Protein AF-K2CS99-F1 (afdb_monomer_lite)

Structure (mmCIF, N/CA/C/O backbone):
data_AF-K2CS99-F1
#
_entry.id   AF-K2CS99-F1
#
loop_
_atom_site.group_PDB
_atom_site.id
_atom_site.type_symbol
_atom_site.label_atom_id
_atom_site.label_alt_id
_atom_site.label_comp_id
_atom_site.label_asym_id
_atom_site.label_entity_id
_atom_site.label_seq_id
_atom_site.pdbx_PDB_ins_code
_atom_site.Cartn_x
_atom_site.Cartn_y
_atom_site.Cartn_z
_atom_site.occupancy
_atom_site.B_iso_or_equiv
_atom_site.auth_seq_id
_atom_site.auth_comp_id
_atom_site.auth_asym_id
_atom_site.auth_atom_id
_atom_site.pdbx_PDB_model_num
ATOM 1 N N . MET A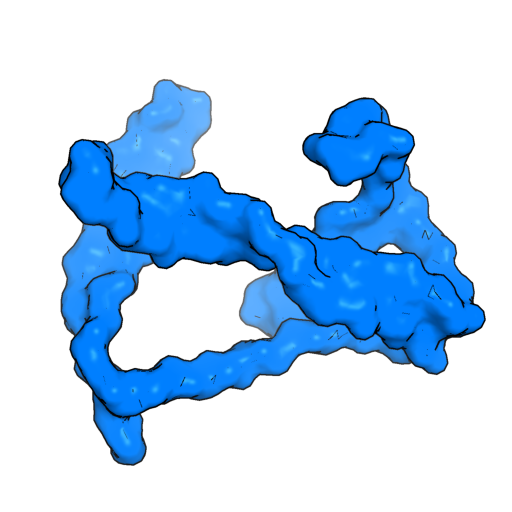 1 1 ? -2.920 3.084 8.826 1.00 82.12 1 MET A N 1
ATOM 2 C CA . MET A 1 1 ? -2.248 1.909 8.235 1.00 82.12 1 MET A CA 1
ATOM 3 C C . MET A 1 1 ? -3.180 0.713 8.283 1.00 82.12 1 MET A C 1
ATOM 5 O O . MET A 1 1 ? -3.574 0.289 9.362 1.00 82.12 1 MET A O 1
ATOM 9 N N . ILE A 1 2 ? -3.500 0.167 7.116 1.00 86.31 2 ILE A N 1
ATOM 10 C CA . ILE A 1 2 ? -4.337 -1.025 6.954 1.00 86.31 2 ILE A CA 1
ATOM 11 C C . ILE A 1 2 ? -3.405 -2.175 6.573 1.00 86.31 2 ILE A C 1
ATOM 13 O O . ILE A 1 2 ? -2.544 -1.984 5.716 1.00 86.31 2 ILE A O 1
ATOM 17 N N . LYS A 1 3 ? -3.514 -3.328 7.237 1.00 89.19 3 LYS A N 1
ATOM 18 C CA . LYS A 1 3 ? -2.628 -4.476 6.995 1.00 89.19 3 LYS A CA 1
ATOM 19 C C . LYS A 1 3 ? -3.404 -5.670 6.470 1.00 89.19 3 LYS A C 1
ATOM 21 O O . LYS A 1 3 ? -4.348 -6.114 7.121 1.00 89.19 3 LYS A O 1
ATOM 26 N N . PHE A 1 4 ? -2.923 -6.226 5.368 1.00 90.06 4 PHE A N 1
ATOM 27 C CA . PHE A 1 4 ? -3.408 -7.465 4.770 1.00 90.06 4 PHE A CA 1
ATOM 28 C C . PHE A 1 4 ? -2.312 -8.534 4.829 1.00 90.06 4 PHE A C 1
ATOM 30 O O . PHE A 1 4 ? -1.131 -8.194 4.932 1.00 90.06 4 PHE A O 1
ATOM 37 N N . ASP A 1 5 ? -2.684 -9.811 4.796 1.00 90.00 5 ASP A N 1
ATOM 38 C CA . ASP A 1 5 ? -1.723 -10.897 4.582 1.00 90.00 5 ASP A CA 1
ATOM 39 C C . ASP A 1 5 ? -1.518 -11.211 3.088 1.00 90.00 5 ASP A C 1
ATOM 41 O O . ASP A 1 5 ? -2.067 -10.545 2.210 1.00 90.00 5 ASP A O 1
ATOM 45 N N . GLY A 1 6 ? -0.718 -12.242 2.796 1.00 84.38 6 GLY A N 1
ATOM 46 C CA . GLY A 1 6 ? -0.445 -12.688 1.425 1.00 84.38 6 GLY A CA 1
ATOM 47 C C . GLY A 1 6 ? -1.648 -13.284 0.681 1.00 84.38 6 GLY A C 1
ATOM 48 O O . GLY A 1 6 ? -1.532 -13.555 -0.509 1.00 84.38 6 GLY A O 1
ATOM 49 N N . TYR A 1 7 ? -2.785 -13.477 1.355 1.00 87.81 7 TYR A N 1
ATOM 50 C CA . TYR A 1 7 ? -4.059 -13.887 0.758 1.00 87.81 7 TYR A CA 1
ATOM 51 C C . TYR A 1 7 ? -5.050 -12.719 0.656 1.00 87.81 7 TYR A C 1
ATOM 53 O O . TYR A 1 7 ? -6.224 -12.936 0.367 1.00 87.81 7 TYR A O 1
ATOM 61 N N . PHE A 1 8 ? -4.583 -11.484 0.880 1.00 88.00 8 PHE A N 1
ATOM 62 C CA . PHE A 1 8 ? -5.391 -10.264 0.909 1.00 88.00 8 PHE A CA 1
ATOM 63 C C . PHE A 1 8 ? -6.462 -10.227 2.008 1.00 88.00 8 PHE A C 1
ATOM 65 O O . PHE A 1 8 ? -7.404 -9.435 1.940 1.00 88.00 8 PHE A O 1
ATOM 72 N N . GLU A 1 9 ? -6.304 -11.023 3.065 1.00 90.50 9 GLU A N 1
ATOM 73 C CA . GLU A 1 9 ? -7.192 -10.964 4.221 1.00 90.50 9 GLU A CA 1
ATOM 74 C C . GLU A 1 9 ? -6.775 -9.822 5.149 1.00 90.50 9 GLU A C 1
ATOM 76 O O . GLU A 1 9 ? -5.613 -9.728 5.559 1.00 90.50 9 GLU A O 1
ATOM 81 N N . LEU A 1 10 ? -7.728 -8.967 5.530 1.00 89.81 10 LEU A N 1
ATOM 82 C CA . LEU A 1 10 ? -7.491 -7.896 6.497 1.00 89.81 10 LEU A CA 1
ATOM 83 C C . LEU A 1 10 ? -7.085 -8.491 7.854 1.00 89.81 10 LEU A C 1
ATOM 85 O O . LEU A 1 10 ? -7.818 -9.289 8.435 1.00 89.81 10 LEU A O 1
ATOM 89 N N . LYS A 1 11 ? -5.933 -8.072 8.386 1.00 91.12 11 LYS A N 1
ATOM 90 C CA . LYS A 1 11 ? -5.432 -8.520 9.696 1.00 91.12 11 LYS A CA 1
ATOM 91 C C . LYS A 1 11 ? -5.556 -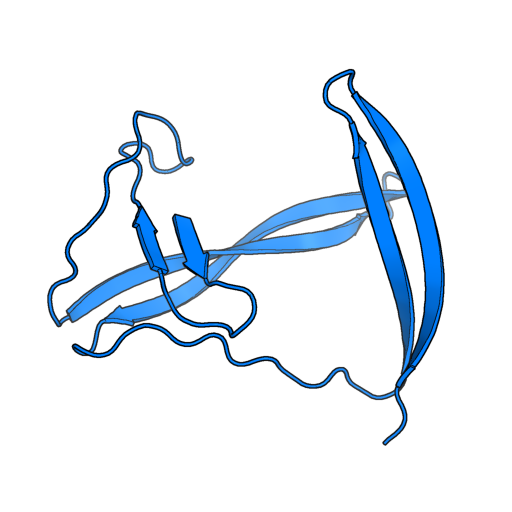7.476 10.785 1.00 91.12 11 LYS A C 1
ATOM 93 O O . LYS A 1 11 ? -5.786 -7.835 11.931 1.00 91.12 11 LYS A O 1
ATOM 98 N N . SER A 1 12 ? -5.346 -6.203 10.459 1.00 89.50 12 SER A N 1
ATOM 99 C CA . SER A 1 12 ? -5.475 -5.126 11.445 1.00 89.50 12 SER A CA 1
ATOM 100 C C . SER A 1 12 ? -5.611 -3.760 10.788 1.00 89.50 12 SER A C 1
ATOM 102 O O . SER A 1 12 ? -5.155 -3.538 9.660 1.00 89.50 12 SER A O 1
ATOM 104 N N . PHE A 1 13 ? -6.205 -2.834 11.534 1.00 88.38 13 PHE A N 1
ATOM 105 C CA . PHE A 1 13 ? -6.353 -1.440 11.149 1.00 88.38 13 PHE A CA 1
ATOM 106 C C . PHE A 1 13 ? -5.777 -0.565 12.259 1.00 88.38 13 PHE A C 1
ATOM 108 O O . PHE A 1 13 ? -6.216 -0.609 13.404 1.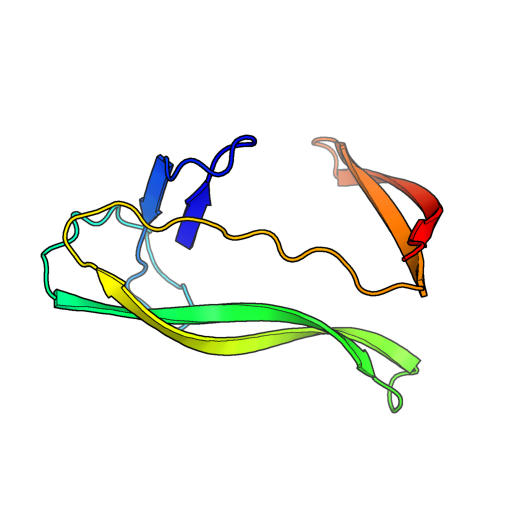00 88.38 13 PHE A O 1
ATOM 115 N N . TRP A 1 14 ? -4.784 0.247 11.912 1.00 87.94 14 TRP A N 1
ATOM 116 C CA . TRP A 1 14 ? -4.088 1.133 12.837 1.00 87.94 14 TRP A CA 1
ATOM 117 C C . TRP A 1 14 ? -4.252 2.586 12.412 1.00 87.94 14 TRP A C 1
ATOM 119 O O . TRP A 1 14 ? -4.121 2.911 11.230 1.00 87.94 14 TRP A O 1
ATOM 129 N N . VAL A 1 15 ? -4.471 3.470 13.375 1.00 84.88 15 VAL A N 1
ATOM 130 C CA . VAL A 1 15 ? -4.569 4.919 13.184 1.00 84.88 15 VAL A CA 1
ATOM 131 C C . VAL A 1 15 ? -3.458 5.636 13.944 1.00 84.88 15 VAL A C 1
ATOM 133 O O . VAL A 1 15 ? -2.915 5.116 14.922 1.00 84.88 15 VAL A O 1
ATOM 136 N N . PHE A 1 16 ? -3.120 6.833 13.476 1.00 85.00 16 PHE A N 1
ATOM 137 C CA . PHE A 1 16 ? -2.145 7.729 14.093 1.00 85.00 16 PHE A CA 1
ATOM 138 C C . PHE A 1 16 ? -2.866 8.976 14.603 1.00 85.00 16 PHE A C 1
ATOM 140 O O . PHE A 1 16 ? -4.009 9.227 14.230 1.00 85.00 16 PHE A O 1
ATOM 147 N N . THR A 1 17 ? -2.228 9.719 15.509 1.00 84.44 17 THR A N 1
ATOM 148 C CA . THR A 1 17 ? -2.868 10.913 16.095 1.00 84.44 17 THR A CA 1
ATOM 149 C C . THR A 1 17 ? -2.613 12.155 15.242 1.00 84.44 17 THR A C 1
ATOM 151 O O . THR A 1 17 ? -3.429 13.068 15.258 1.00 84.44 17 THR A O 1
ATOM 154 N N . GLY A 1 18 ? -1.478 12.196 14.536 1.00 79.44 18 GLY A N 1
ATOM 155 C CA . GLY A 1 18 ? -1.144 13.240 13.575 1.00 79.44 18 GLY A CA 1
ATOM 156 C C . GLY A 1 18 ? -1.594 12.879 12.161 1.00 79.44 18 GLY A C 1
ATOM 157 O O . GLY A 1 18 ? -1.495 11.722 11.743 1.00 79.44 18 GLY A O 1
ATOM 158 N N . ASP A 1 19 ? -2.051 13.891 11.427 1.00 73.75 19 ASP A N 1
ATOM 159 C CA . ASP A 1 19 ? -2.584 13.769 10.062 1.00 73.75 19 ASP A CA 1
ATOM 160 C C . ASP A 1 19 ? -1.516 13.368 9.024 1.00 73.75 19 ASP A C 1
ATOM 162 O O . ASP A 1 19 ? -1.836 12.849 7.957 1.00 73.75 19 ASP A O 1
ATOM 166 N N . ASP A 1 20 ? -0.240 13.567 9.354 1.00 76.50 20 ASP A N 1
ATOM 167 C CA . ASP A 1 20 ? 0.948 13.168 8.590 1.00 76.50 20 ASP A CA 1
ATOM 168 C C . ASP A 1 20 ? 1.475 11.772 8.982 1.00 76.50 20 ASP A C 1
ATOM 170 O O . ASP A 1 20 ? 2.583 11.383 8.617 1.00 76.50 20 ASP A O 1
ATOM 174 N N . GLY A 1 21 ? 0.697 11.009 9.755 1.00 74.75 21 GLY A N 1
ATOM 175 C CA . GLY A 1 21 ? 1.103 9.699 10.261 1.00 74.75 21 GLY A CA 1
ATOM 176 C C . GLY A 1 21 ? 2.013 9.763 11.491 1.00 74.75 21 GLY A C 1
ATOM 177 O O . GLY A 1 21 ? 2.570 8.739 11.887 1.00 74.75 21 GLY A O 1
ATOM 178 N N . THR A 1 22 ? 2.166 10.930 12.124 1.00 84.88 22 THR A N 1
ATOM 179 C CA . THR A 1 22 ? 2.960 11.065 13.351 1.00 84.88 22 THR A CA 1
ATOM 180 C C . THR A 1 22 ? 2.212 10.626 14.618 1.00 84.88 22 THR A C 1
ATOM 182 O O . THR A 1 22 ? 0.979 10.577 14.707 1.00 84.88 22 THR A O 1
ATOM 185 N N . GLY A 1 23 ? 2.993 10.304 15.653 1.00 86.12 23 GLY A N 1
ATOM 186 C CA . GLY A 1 23 ? 2.503 9.873 16.962 1.00 86.12 23 GLY A CA 1
ATOM 187 C C . GLY A 1 23 ? 2.449 8.353 17.131 1.00 86.12 23 GLY A C 1
ATOM 188 O O . GLY A 1 23 ? 2.768 7.582 16.230 1.00 86.12 23 GLY A O 1
ATOM 189 N N . ALA A 1 24 ? 2.080 7.911 18.335 1.00 90.06 24 ALA A N 1
ATOM 190 C CA . ALA A 1 24 ? 1.995 6.486 18.637 1.00 90.06 24 ALA A CA 1
ATOM 191 C C . ALA A 1 24 ? 0.805 5.844 17.891 1.00 90.06 24 ALA A C 1
ATOM 193 O O . ALA A 1 24 ? -0.317 6.348 18.024 1.00 90.06 24 ALA A O 1
ATOM 194 N N . PRO A 1 25 ? 1.014 4.741 17.148 1.00 88.44 25 PRO A N 1
ATOM 195 C CA . PRO A 1 25 ? -0.070 4.043 16.473 1.00 88.44 25 PRO A CA 1
ATOM 196 C C . PRO A 1 25 ? -1.023 3.405 17.486 1.00 88.44 25 PRO A C 1
ATOM 198 O O . PRO A 1 25 ? -0.606 2.926 18.544 1.00 88.44 25 PRO A O 1
ATOM 201 N N . ARG A 1 26 ? -2.310 3.361 17.142 1.00 88.62 26 ARG A N 1
ATOM 202 C CA . ARG A 1 26 ? -3.350 2.668 17.910 1.00 88.62 26 ARG A CA 1
ATOM 203 C C . ARG A 1 26 ? -4.178 1.801 16.985 1.00 88.62 26 ARG A C 1
ATOM 205 O O . ARG A 1 26 ? -4.523 2.236 15.892 1.00 88.62 26 ARG A O 1
ATOM 212 N N . GLU A 1 27 ? -4.492 0.593 17.422 1.00 89.56 27 GLU A N 1
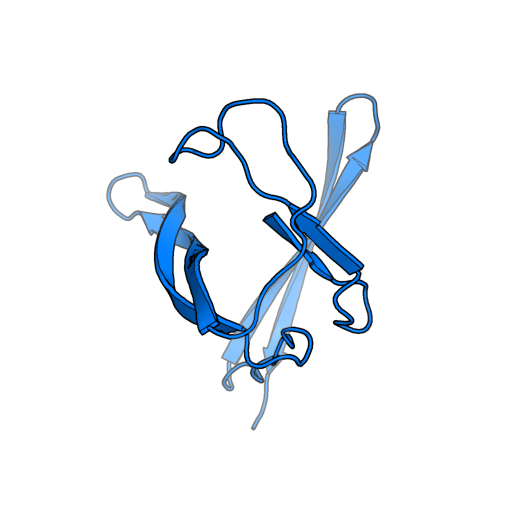ATOM 213 C CA . GLU A 1 27 ? -5.448 -0.244 16.708 1.00 89.56 27 GLU A CA 1
ATOM 214 C C . GLU A 1 27 ? -6.849 0.355 16.863 1.00 89.56 27 GLU A C 1
ATOM 216 O O . GLU A 1 27 ? -7.220 0.806 17.951 1.00 89.56 27 GLU A O 1
ATOM 221 N N . VAL A 1 28 ? -7.599 0.411 15.766 1.00 86.81 28 VAL A N 1
ATOM 222 C CA . VAL A 1 28 ? -8.962 0.945 15.750 1.00 86.81 28 VAL A CA 1
ATOM 223 C C . VAL A 1 28 ? -9.966 -0.201 15.715 1.00 86.81 28 VAL A C 1
ATOM 225 O O . VAL A 1 28 ? -9.780 -1.191 15.011 1.00 86.81 28 VAL A O 1
ATOM 228 N N . THR A 1 29 ? -11.050 -0.055 16.473 1.00 88.62 29 THR A N 1
ATOM 229 C CA . THR A 1 29 ? -12.267 -0.852 16.284 1.00 88.62 29 THR A CA 1
ATOM 230 C C . THR A 1 29 ? -13.213 -0.020 15.432 1.00 88.62 29 THR A C 1
ATOM 232 O O . THR A 1 29 ? -13.552 1.086 15.838 1.00 88.62 29 THR A O 1
ATOM 235 N N . LEU A 1 30 ? -13.572 -0.518 14.250 1.00 88.06 30 LEU A N 1
ATOM 236 C CA . LEU A 1 30 ? -14.411 0.211 13.300 1.00 88.06 30 LEU A CA 1
ATOM 237 C C . LEU A 1 30 ? -15.893 0.100 13.673 1.00 88.06 30 LEU A C 1
ATOM 239 O O . LEU A 1 30 ? -16.367 -0.979 14.037 1.00 88.06 30 LEU A O 1
ATOM 243 N N . GLU A 1 31 ? -16.625 1.196 13.508 1.00 93.69 31 GLU A N 1
ATOM 244 C CA . GLU A 1 31 ? -18.082 1.252 13.597 1.00 93.69 31 GLU A CA 1
ATOM 245 C C . GLU A 1 31 ? -18.699 1.450 12.207 1.00 93.69 31 GLU A C 1
ATOM 247 O O . GLU A 1 31 ? -18.120 2.074 11.315 1.00 93.69 31 GLU A O 1
ATOM 252 N N . VAL A 1 32 ? -19.887 0.877 11.983 1.00 96.50 32 VAL A N 1
ATOM 253 C CA . VAL A 1 32 ? -20.580 1.005 10.692 1.00 96.50 32 VAL A CA 1
ATOM 254 C C . VAL A 1 32 ? -20.841 2.480 10.397 1.00 96.50 32 VAL A C 1
ATOM 256 O O . VAL A 1 32 ? -21.487 3.169 11.184 1.00 96.50 32 VAL A O 1
ATOM 259 N N . GLY A 1 33 ? -20.384 2.937 9.231 1.00 96.31 33 GLY A N 1
ATOM 260 C CA . GLY A 1 33 ? -20.463 4.336 8.816 1.00 96.31 33 GLY A CA 1
ATOM 261 C C . GLY A 1 33 ? -19.168 5.125 9.003 1.00 96.31 33 GLY A C 1
ATOM 262 O O . GLY A 1 33 ? -19.088 6.234 8.478 1.00 96.31 33 GLY A O 1
ATOM 263 N N . ASP A 1 34 ? -18.149 4.566 9.664 1.00 92.44 34 ASP A N 1
ATOM 264 C CA . ASP A 1 34 ? -16.818 5.172 9.701 1.00 92.44 34 ASP A CA 1
ATOM 265 C C . ASP A 1 34 ? -16.276 5.368 8.283 1.00 92.44 34 ASP A C 1
ATOM 267 O O . ASP A 1 34 ? -16.350 4.471 7.435 1.00 92.44 34 ASP A O 1
ATOM 271 N N . THR A 1 35 ? -15.703 6.546 8.030 1.00 91.88 35 THR A N 1
ATOM 272 C CA . THR A 1 35 ? -15.114 6.903 6.737 1.00 91.88 35 THR A CA 1
ATOM 273 C C . THR A 1 35 ? -13.656 7.290 6.873 1.00 91.88 35 THR A C 1
ATOM 275 O O . THR A 1 35 ? -13.285 7.977 7.825 1.00 91.88 35 THR A O 1
ATOM 278 N N . PHE A 1 36 ? -12.844 6.946 5.881 1.00 86.94 36 PHE A N 1
ATOM 279 C CA . PHE A 1 36 ? -11.459 7.399 5.804 1.00 86.94 36 PHE A CA 1
ATOM 280 C C . PHE A 1 36 ? -11.008 7.539 4.355 1.00 86.94 36 PHE A C 1
ATOM 282 O O . PHE A 1 36 ? -11.432 6.787 3.480 1.00 86.94 36 PHE A O 1
ATOM 289 N N . THR A 1 37 ? -10.113 8.491 4.118 1.00 87.94 37 THR A N 1
ATOM 290 C CA . THR A 1 37 ? -9.442 8.662 2.829 1.00 87.94 37 THR A CA 1
ATOM 291 C C . THR A 1 37 ? -8.140 7.879 2.846 1.00 87.94 37 THR A C 1
ATOM 293 O O . THR A 1 37 ? -7.346 8.012 3.782 1.00 87.94 37 THR A O 1
ATOM 296 N N . VAL A 1 38 ? -7.911 7.042 1.837 1.00 85.19 38 VAL A N 1
ATOM 297 C CA . VAL A 1 38 ? -6.657 6.286 1.737 1.00 85.19 38 VAL A CA 1
ATOM 298 C C . VAL A 1 38 ? -5.561 7.146 1.117 1.00 85.19 38 VAL A C 1
ATOM 300 O O . VAL A 1 38 ? -5.807 7.866 0.157 1.00 85.19 38 VAL A O 1
ATOM 303 N N . TYR A 1 39 ? -4.340 7.052 1.638 1.00 86.69 39 TYR A N 1
ATOM 304 C CA . TYR A 1 39 ? -3.165 7.532 0.917 1.00 86.69 39 TYR A CA 1
ATOM 305 C C . TYR A 1 39 ? -2.676 6.438 -0.028 1.00 86.69 39 TYR A C 1
ATOM 307 O O . TYR A 1 39 ? -2.533 5.283 0.375 1.00 86.69 39 TYR A O 1
ATOM 315 N N . GLN A 1 40 ? -2.406 6.812 -1.270 1.00 86.44 40 GLN A N 1
ATOM 316 C CA . GLN A 1 40 ? -1.797 5.961 -2.280 1.00 86.44 40 GLN A CA 1
ATOM 317 C C . GLN A 1 40 ? -0.373 6.440 -2.527 1.00 86.44 40 GLN A C 1
ATOM 319 O O . GLN A 1 40 ? -0.153 7.632 -2.735 1.00 86.44 40 GLN A O 1
ATOM 324 N N . LEU A 1 41 ? 0.578 5.512 -2.497 1.00 88.06 41 LEU A N 1
ATOM 325 C CA . LEU A 1 41 ? 1.957 5.774 -2.878 1.00 88.06 41 LEU A CA 1
ATOM 326 C C . LEU A 1 41 ? 2.135 5.391 -4.343 1.00 88.06 41 LEU A C 1
ATOM 328 O O . LEU A 1 41 ? 1.885 4.244 -4.711 1.00 88.06 41 LEU A O 1
ATOM 332 N N . TRP A 1 42 ? 2.569 6.344 -5.152 1.00 88.31 42 TRP A N 1
ATOM 333 C CA . TRP A 1 42 ? 2.818 6.168 -6.575 1.00 88.31 42 TRP A CA 1
ATOM 334 C C . TRP A 1 42 ? 4.296 6.385 -6.866 1.00 88.31 42 TRP A C 1
ATOM 336 O O . TRP A 1 42 ? 4.913 7.275 -6.285 1.00 88.31 42 TRP A O 1
ATOM 346 N N . GLN A 1 43 ? 4.857 5.559 -7.747 1.00 89.94 43 GLN A N 1
ATOM 347 C CA . GLN A 1 43 ? 6.191 5.765 -8.296 1.00 89.94 43 GLN A CA 1
ATOM 348 C C . GLN A 1 43 ? 6.047 6.425 -9.664 1.00 89.94 43 GLN A C 1
ATOM 350 O O . GLN A 1 43 ? 5.415 5.869 -10.563 1.00 89.94 43 GLN A O 1
ATOM 355 N N . GLU A 1 44 ? 6.617 7.610 -9.820 1.00 90.56 44 GLU A N 1
ATOM 356 C CA . GLU A 1 44 ? 6.439 8.436 -11.009 1.00 90.56 44 GLU A CA 1
ATOM 357 C C . GLU A 1 44 ? 7.783 8.943 -11.511 1.00 90.56 44 GLU A C 1
ATOM 359 O O . GLU A 1 44 ? 8.689 9.233 -10.732 1.00 90.56 44 GLU A O 1
ATOM 364 N N . TYR A 1 45 ? 7.919 9.044 -12.829 1.00 89.75 45 TYR A N 1
ATOM 365 C CA . TYR A 1 45 ? 9.121 9.592 -13.435 1.00 89.75 45 TYR A CA 1
ATOM 366 C C . TYR A 1 45 ? 9.044 11.120 -13.458 1.00 89.75 45 TYR A C 1
ATOM 368 O O . TYR A 1 45 ? 8.173 11.697 -14.117 1.00 89.75 45 TYR A O 1
ATOM 376 N N . ASN A 1 46 ? 9.973 11.775 -12.769 1.00 91.25 46 ASN A N 1
ATOM 377 C CA . ASN A 1 46 ? 10.128 13.219 -12.777 1.00 91.25 46 ASN A CA 1
ATOM 378 C C . ASN A 1 46 ? 11.125 13.626 -13.873 1.00 91.25 46 ASN A C 1
ATOM 380 O O . ASN A 1 46 ? 12.326 13.369 -13.792 1.00 91.25 46 ASN A O 1
ATOM 384 N N . ALA A 1 47 ? 10.613 14.273 -14.921 1.00 93.50 47 ALA A N 1
ATOM 385 C CA . ALA A 1 47 ? 11.417 14.679 -16.071 1.00 93.50 47 ALA A CA 1
ATOM 386 C C . ALA A 1 47 ? 12.390 15.834 -15.771 1.00 93.50 47 ALA A C 1
ATOM 388 O O . ALA A 1 47 ? 13.381 15.966 -16.484 1.00 93.50 47 ALA A O 1
ATOM 389 N N . ASP A 1 48 ? 12.134 16.650 -14.743 1.00 95.06 48 ASP A N 1
ATOM 390 C CA . ASP A 1 48 ? 13.008 17.771 -14.377 1.00 95.06 48 ASP A CA 1
ATOM 391 C C . ASP A 1 48 ? 14.262 17.294 -13.629 1.00 95.06 48 ASP A C 1
ATOM 393 O O . ASP A 1 48 ? 15.326 17.908 -13.732 1.00 95.06 48 ASP A O 1
ATOM 397 N N . THR A 1 49 ? 14.138 16.201 -12.869 1.00 94.00 49 THR A N 1
ATOM 398 C CA . THR A 1 49 ? 15.231 15.590 -12.093 1.00 94.00 49 THR A CA 1
ATOM 399 C C . THR A 1 49 ? 15.827 14.354 -12.767 1.00 94.00 49 THR A C 1
ATOM 401 O O . THR A 1 49 ? 16.857 13.861 -12.311 1.00 94.00 49 THR A O 1
ATOM 404 N N . GLU A 1 50 ? 15.205 13.875 -13.849 1.00 92.31 50 GLU A N 1
ATOM 405 C CA . GLU A 1 50 ? 15.540 12.630 -14.552 1.00 92.31 50 GLU A CA 1
ATOM 406 C C . GLU A 1 50 ? 15.541 11.400 -13.619 1.00 92.31 50 GLU A C 1
ATOM 408 O O . GLU A 1 50 ? 16.341 10.475 -13.778 1.00 92.31 50 GLU A O 1
ATOM 413 N N . ALA A 1 51 ? 14.643 11.382 -12.627 1.00 88.88 51 ALA A N 1
ATOM 414 C CA . ALA A 1 51 ? 14.593 10.360 -11.584 1.00 88.88 51 ALA A CA 1
ATOM 415 C C . ALA A 1 51 ? 13.178 9.806 -11.360 1.00 88.88 51 ALA A C 1
ATOM 417 O O . ALA A 1 51 ? 12.179 10.493 -11.561 1.00 88.88 51 ALA A O 1
ATOM 418 N N . TRP A 1 52 ? 13.096 8.554 -10.904 1.00 87.25 52 TRP A N 1
ATOM 419 C CA . TRP A 1 52 ? 11.860 7.994 -10.359 1.00 87.25 52 TRP A CA 1
ATOM 420 C C . TRP A 1 52 ? 11.691 8.439 -8.910 1.00 87.25 52 TRP A C 1
ATOM 422 O O . TRP A 1 52 ? 12.573 8.224 -8.079 1.00 87.25 52 TRP A O 1
ATOM 432 N N . GLU A 1 53 ? 10.547 9.036 -8.606 1.00 91.12 53 GLU A N 1
ATOM 433 C CA . GLU A 1 53 ? 10.223 9.600 -7.302 1.00 91.12 53 GLU A CA 1
ATOM 434 C C . GLU A 1 53 ? 8.942 8.959 -6.760 1.00 91.12 53 GLU A C 1
ATOM 436 O O . GLU A 1 53 ? 8.074 8.520 -7.516 1.00 91.12 53 GLU A O 1
ATOM 441 N N . PHE A 1 54 ? 8.833 8.879 -5.433 1.00 91.06 54 PHE A N 1
ATOM 442 C CA . PHE A 1 54 ? 7.646 8.361 -4.762 1.00 91.06 54 PHE A CA 1
ATOM 443 C C . PHE A 1 54 ? 6.783 9.513 -4.253 1.00 91.06 54 PHE A C 1
ATOM 445 O O . PHE A 1 54 ? 7.224 10.290 -3.405 1.00 91.06 54 PHE A O 1
ATOM 452 N N . ASN A 1 55 ? 5.540 9.578 -4.720 1.00 91.69 55 ASN A N 1
ATOM 453 C CA . ASN A 1 55 ? 4.577 10.606 -4.347 1.00 91.69 55 ASN A CA 1
ATOM 454 C C . ASN A 1 55 ? 3.371 9.997 -3.631 1.00 91.69 55 ASN A C 1
ATOM 456 O O . ASN A 1 55 ? 2.849 8.953 -4.026 1.00 91.69 55 ASN A O 1
ATOM 460 N N . TYR A 1 56 ? 2.914 10.666 -2.572 1.00 89.94 56 TYR A N 1
ATOM 461 C CA . TYR A 1 56 ? 1.677 10.310 -1.882 1.00 89.94 56 TYR A CA 1
ATOM 462 C C . TYR A 1 56 ? 0.514 11.147 -2.409 1.00 89.94 56 TYR A C 1
ATOM 464 O O . TYR A 1 56 ? 0.553 12.376 -2.365 1.00 89.94 56 TYR A O 1
ATOM 472 N N . TYR A 1 57 ? -0.556 10.473 -2.813 1.00 92.19 57 TYR A N 1
ATOM 473 C CA . TYR A 1 57 ? -1.813 11.092 -3.217 1.00 92.19 57 TYR A CA 1
ATOM 474 C C . TYR A 1 57 ? -2.950 10.633 -2.311 1.00 92.19 57 TYR A C 1
ATOM 476 O O . TYR A 1 57 ? -2.958 9.503 -1.823 1.00 92.19 57 TYR A O 1
ATOM 484 N N . LEU A 1 58 ? -3.931 11.507 -2.090 1.00 90.69 58 LEU A N 1
ATOM 485 C CA . LEU A 1 58 ? -5.206 11.087 -1.518 1.00 90.69 58 LEU A CA 1
ATOM 486 C C . LEU A 1 58 ? -5.981 10.319 -2.590 1.00 90.69 58 LEU A C 1
ATOM 488 O O . LEU A 1 58 ? -6.221 10.840 -3.677 1.00 90.69 58 LEU A O 1
ATOM 492 N N . GLY A 1 59 ? -6.346 9.084 -2.273 1.00 89.44 59 GLY A N 1
ATOM 493 C CA . GLY A 1 59 ? -7.241 8.260 -3.070 1.00 89.44 59 GLY A CA 1
ATOM 494 C C . GLY A 1 59 ? -8.698 8.439 -2.652 1.00 89.44 59 GLY A C 1
ATOM 495 O O . GLY A 1 59 ? -9.110 9.489 -2.153 1.00 89.44 59 GLY A O 1
ATOM 496 N N . ASP A 1 60 ? -9.476 7.379 -2.842 1.00 90.00 60 ASP A N 1
ATOM 497 C CA . ASP A 1 60 ? -10.906 7.379 -2.555 1.00 90.00 60 ASP A CA 1
ATOM 498 C C . ASP A 1 60 ? -11.226 7.399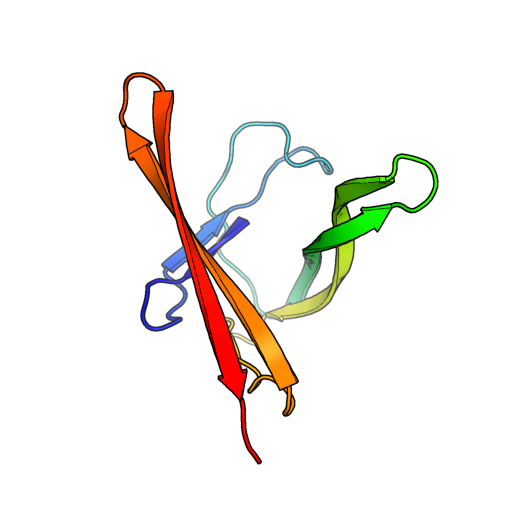 -1.053 1.00 90.00 60 ASP A C 1
ATOM 500 O O . ASP A 1 60 ? -10.423 7.014 -0.192 1.00 90.00 60 ASP A O 1
ATOM 504 N N . ILE A 1 61 ? -12.453 7.823 -0.745 1.00 92.19 61 ILE A N 1
ATOM 505 C CA . ILE A 1 61 ? -13.044 7.682 0.586 1.00 92.19 61 ILE A CA 1
ATOM 506 C C . ILE A 1 61 ? -13.659 6.289 0.685 1.00 92.19 61 ILE A C 1
ATOM 508 O O . ILE A 1 61 ? -14.570 5.946 -0.069 1.00 92.19 61 ILE A O 1
ATOM 512 N N . LEU A 1 62 ? -13.194 5.504 1.650 1.00 90.81 62 LEU A N 1
ATOM 513 C CA . LEU A 1 62 ? -13.777 4.214 1.990 1.00 90.81 62 LEU A CA 1
ATOM 514 C C . LEU A 1 62 ? -14.744 4.372 3.164 1.00 90.81 62 LEU A C 1
ATOM 516 O O . LEU A 1 62 ? -14.499 5.158 4.078 1.00 90.81 62 LEU A O 1
ATOM 520 N N . THR A 1 63 ? -15.840 3.613 3.143 1.00 94.50 63 THR A N 1
ATOM 521 C CA . THR A 1 63 ? -16.832 3.560 4.225 1.00 94.50 63 THR A CA 1
ATOM 522 C C . THR A 1 63 ? -16.914 2.143 4.766 1.00 94.50 63 THR A C 1
ATOM 524 O O . THR A 1 63 ? -17.105 1.199 3.999 1.00 94.50 63 THR A O 1
ATOM 527 N N . PHE A 1 64 ? -16.790 1.982 6.081 1.00 93.56 64 PHE A N 1
ATOM 528 C CA . PHE A 1 64 ? -16.948 0.681 6.715 1.00 93.56 64 PHE A CA 1
ATOM 529 C C . PHE A 1 64 ? -18.430 0.297 6.778 1.00 93.56 64 PHE A C 1
ATOM 531 O O . PHE A 1 64 ? -19.249 0.992 7.382 1.00 93.56 64 PHE A O 1
ATOM 538 N N . SER A 1 65 ? -18.781 -0.820 6.145 1.00 94.56 65 SER A N 1
ATOM 539 C CA . SER A 1 65 ? -20.160 -1.311 6.030 1.00 94.56 65 SER A CA 1
ATOM 540 C C . SER A 1 65 ? -20.528 -2.374 7.072 1.00 94.56 65 SER A C 1
ATOM 542 O O . SER A 1 65 ? -21.665 -2.842 7.083 1.00 94.56 65 SER A O 1
ATOM 544 N N . GLY A 1 66 ? -19.587 -2.757 7.941 1.00 93.56 66 GLY A N 1
ATOM 545 C CA . GLY A 1 66 ? -19.713 -3.897 8.856 1.00 93.56 66 GLY A CA 1
ATOM 546 C C . GLY A 1 66 ? -18.965 -5.146 8.385 1.00 93.56 66 GLY A C 1
ATOM 547 O O . GLY A 1 66 ? -18.766 -6.059 9.179 1.00 93.56 66 GLY A O 1
ATOM 548 N N . GLU A 1 67 ? -18.497 -5.157 7.135 1.00 91.81 67 GLU A N 1
ATOM 549 C CA . GLU A 1 67 ? -17.642 -6.205 6.572 1.00 91.81 67 GLU A CA 1
ATOM 550 C C . GLU A 1 67 ? -16.192 -5.708 6.423 1.00 91.81 67 GLU A C 1
ATOM 552 O O . GLU A 1 67 ? -15.982 -4.519 6.150 1.00 91.81 67 GLU A O 1
ATOM 557 N N . PRO A 1 68 ? -15.176 -6.581 6.582 1.00 89.12 68 PRO A N 1
ATOM 558 C CA . PRO A 1 68 ? -13.778 -6.218 6.364 1.00 89.12 68 PRO A CA 1
ATOM 559 C C . PRO A 1 68 ? -13.530 -5.611 4.977 1.00 89.12 68 PRO A C 1
ATOM 561 O O . PRO A 1 68 ? -14.087 -6.065 3.978 1.00 89.12 68 PRO A O 1
ATOM 564 N N . PHE A 1 69 ? -12.629 -4.628 4.900 1.00 89.62 69 PHE A N 1
ATOM 565 C CA . PHE A 1 69 ? -12.133 -4.151 3.609 1.00 89.62 69 PHE A CA 1
ATOM 566 C C . PHE A 1 69 ? -11.435 -5.278 2.852 1.00 89.62 69 PHE A C 1
ATOM 568 O O . PHE A 1 69 ? -10.715 -6.083 3.442 1.00 89.62 69 PHE A O 1
ATOM 575 N N . THR A 1 70 ? -11.609 -5.288 1.535 1.00 88.56 70 THR A N 1
ATOM 576 C CA . THR A 1 70 ? -10.997 -6.261 0.631 1.00 88.56 70 THR A CA 1
ATOM 577 C C . THR A 1 70 ? -10.049 -5.558 -0.325 1.00 88.56 70 THR A C 1
ATOM 579 O O . THR A 1 70 ? -10.391 -4.507 -0.871 1.00 88.56 70 THR A O 1
ATOM 582 N N . VAL A 1 71 ? -8.888 -6.156 -0.583 1.00 86.31 71 VAL A N 1
ATOM 583 C CA . VAL A 1 71 ? -8.033 -5.732 -1.697 1.00 86.31 71 VAL A CA 1
ATOM 584 C C . VAL A 1 71 ? -8.542 -6.405 -2.962 1.00 86.31 71 VAL A C 1
ATOM 586 O O . VAL A 1 71 ? -8.604 -7.630 -3.040 1.00 86.31 71 VAL A O 1
ATOM 589 N N . VAL A 1 72 ? -8.907 -5.598 -3.954 1.00 82.88 72 VAL A N 1
ATOM 590 C CA . VAL A 1 72 ? -9.214 -6.084 -5.299 1.00 82.88 72 VAL A CA 1
ATOM 591 C C . VAL A 1 72 ? -7.975 -5.849 -6.145 1.00 82.88 72 VAL A C 1
ATOM 593 O O . VAL A 1 72 ? -7.642 -4.708 -6.461 1.00 82.88 72 VAL A O 1
ATOM 596 N N . ALA A 1 73 ? -7.265 -6.928 -6.464 1.00 77.75 73 ALA A N 1
ATOM 597 C CA . ALA A 1 73 ? -6.182 -6.860 -7.429 1.00 77.75 73 ALA A CA 1
ATOM 598 C C . ALA A 1 73 ? -6.785 -6.625 -8.818 1.00 77.75 73 ALA A C 1
ATOM 600 O O . ALA A 1 73 ? -7.666 -7.370 -9.251 1.00 77.75 73 ALA A O 1
ATOM 601 N N . TYR A 1 74 ? -6.319 -5.584 -9.499 1.00 79.12 74 TYR A N 1
ATOM 602 C CA . TYR A 1 74 ? -6.605 -5.397 -10.913 1.00 79.12 74 TYR A CA 1
ATOM 603 C C . TYR A 1 74 ? -5.584 -6.183 -11.724 1.00 79.12 74 TYR A C 1
ATOM 605 O O . TYR A 1 74 ? -4.394 -6.184 -11.401 1.00 79.12 74 TYR A O 1
ATOM 613 N N . GLU A 1 75 ? -6.049 -6.843 -12.779 1.00 81.50 75 GLU A N 1
ATOM 614 C CA . GLU A 1 75 ? -5.142 -7.396 -13.776 1.00 81.50 75 GLU A CA 1
ATOM 615 C C . GLU A 1 75 ? -4.414 -6.244 -14.472 1.00 81.50 75 GLU A C 1
ATOM 617 O O . GLU A 1 75 ? -5.002 -5.201 -14.778 1.00 81.50 75 GLU A O 1
ATOM 622 N N . ALA A 1 76 ? -3.110 -6.416 -14.674 1.00 82.88 76 ALA A N 1
ATOM 623 C CA . ALA A 1 76 ? -2.327 -5.470 -15.446 1.00 82.88 76 ALA A CA 1
ATOM 624 C C . ALA A 1 76 ? -2.834 -5.453 -16.895 1.00 82.88 76 ALA A C 1
ATOM 626 O O . ALA A 1 76 ? -3.204 -6.490 -17.446 1.00 82.88 76 ALA A O 1
ATOM 627 N N . PHE A 1 77 ? -2.842 -4.276 -17.519 1.00 89.50 77 PHE A N 1
ATOM 628 C CA . PHE A 1 77 ? -3.126 -4.176 -18.947 1.00 89.50 77 PHE A CA 1
ATOM 629 C C . PHE A 1 77 ? -2.052 -4.917 -19.766 1.00 89.50 77 PHE A C 1
ATOM 631 O O . PHE A 1 77 ? -0.934 -5.105 -19.287 1.00 89.50 77 PHE A O 1
ATOM 638 N N . PRO A 1 78 ? -2.343 -5.317 -21.015 1.00 93.38 78 PRO A N 1
ATOM 639 C CA . PRO A 1 78 ? -1.328 -5.884 -21.894 1.00 93.38 78 PRO A CA 1
ATOM 640 C C . PRO A 1 78 ? -0.148 -4.922 -22.077 1.00 93.38 78 PRO A C 1
ATOM 642 O O . PRO A 1 78 ? -0.338 -3.739 -22.370 1.00 93.38 78 PRO A O 1
ATOM 645 N N . GLY A 1 79 ? 1.077 -5.422 -21.920 1.00 92.75 79 GLY A N 1
ATOM 646 C CA . GLY A 1 79 ? 2.272 -4.582 -21.935 1.00 92.75 79 GLY A CA 1
ATOM 647 C C . GLY A 1 79 ? 3.526 -5.275 -21.412 1.00 92.75 79 GLY A C 1
ATOM 648 O O . GLY A 1 79 ? 3.488 -6.419 -20.960 1.00 92.75 79 GLY A O 1
ATOM 649 N N . ILE A 1 80 ? 4.651 -4.564 -21.496 1.00 92.50 80 ILE A N 1
ATOM 650 C CA . ILE A 1 80 ? 5.916 -4.976 -20.882 1.00 92.50 80 ILE A CA 1
ATOM 651 C C . ILE A 1 80 ? 6.034 -4.250 -19.546 1.00 92.50 80 ILE A C 1
ATOM 653 O O . ILE A 1 80 ? 5.912 -3.026 -19.497 1.00 92.50 80 ILE A O 1
ATOM 657 N N . TYR A 1 81 ? 6.271 -5.013 -18.488 1.00 89.56 81 TYR A N 1
ATOM 658 C CA . TYR A 1 81 ? 6.484 -4.513 -17.136 1.00 89.56 81 TYR A CA 1
ATOM 659 C C . TYR A 1 81 ? 7.837 -4.998 -16.638 1.00 89.56 81 TYR A C 1
ATOM 661 O O . TYR A 1 81 ? 8.195 -6.145 -16.885 1.00 89.56 81 TYR A O 1
ATOM 669 N N . GLU A 1 82 ? 8.552 -4.166 -15.892 1.00 90.06 82 GLU A N 1
ATOM 670 C CA . GLU A 1 82 ? 9.731 -4.597 -15.146 1.00 90.06 82 GLU A CA 1
ATOM 671 C C . GLU A 1 82 ? 9.301 -4.976 -13.725 1.00 90.06 82 GLU A C 1
ATOM 673 O O . GLU A 1 82 ? 8.619 -4.213 -13.038 1.00 90.06 82 GLU A O 1
ATOM 678 N N . VAL A 1 83 ? 9.670 -6.176 -13.286 1.00 90.12 83 VAL A N 1
ATOM 679 C CA . VAL A 1 83 ? 9.432 -6.656 -11.924 1.00 90.12 83 VAL A CA 1
ATOM 680 C C . VAL A 1 83 ? 10.763 -6.775 -11.208 1.00 90.12 83 VAL A C 1
ATOM 682 O O . VAL A 1 83 ? 11.651 -7.501 -11.654 1.00 90.12 83 VAL A O 1
ATOM 685 N N . GLY A 1 84 ? 10.871 -6.083 -10.075 1.00 89.62 84 GLY A N 1
ATOM 686 C CA . GLY A 1 84 ? 12.028 -6.113 -9.190 1.00 89.62 84 GLY A CA 1
ATOM 687 C C . GLY A 1 84 ? 11.745 -6.837 -7.876 1.00 89.62 84 GLY A C 1
ATOM 688 O O . GLY A 1 84 ? 10.663 -6.709 -7.304 1.00 89.62 84 GLY A O 1
ATOM 689 N N . ILE A 1 85 ? 12.737 -7.564 -7.369 1.00 90.88 85 ILE A N 1
ATOM 690 C CA . ILE A 1 85 ? 12.791 -8.031 -5.981 1.00 90.88 85 ILE A CA 1
ATOM 691 C C . ILE A 1 85 ? 14.037 -7.423 -5.349 1.00 90.88 85 ILE A C 1
ATOM 693 O O . ILE A 1 85 ? 15.136 -7.612 -5.864 1.00 90.88 85 ILE A O 1
ATOM 697 N N . SER A 1 86 ? 13.857 -6.738 -4.221 1.00 91.19 86 SER A N 1
ATOM 698 C CA . SER A 1 86 ? 14.931 -6.199 -3.387 1.00 91.19 86 SER A CA 1
ATOM 699 C C . SER A 1 86 ? 14.882 -6.885 -2.023 1.00 91.19 86 SER A C 1
ATOM 701 O O . SER A 1 86 ? 13.809 -7.028 -1.431 1.00 91.19 86 SER A O 1
ATOM 703 N N . VAL A 1 87 ? 16.025 -7.380 -1.552 1.00 92.62 87 VAL A N 1
ATOM 704 C CA . VAL A 1 87 ? 16.162 -8.043 -0.250 1.00 92.62 87 VAL A CA 1
ATOM 705 C C . VAL A 1 87 ? 17.236 -7.318 0.536 1.00 92.62 87 VAL A C 1
ATOM 707 O O . VAL A 1 87 ? 18.371 -7.255 0.073 1.00 92.62 87 VAL A O 1
ATOM 710 N N . GLU A 1 88 ? 16.883 -6.827 1.721 1.00 96.06 88 GLU A N 1
ATOM 711 C CA . GLU A 1 88 ? 17.779 -6.139 2.652 1.00 96.06 88 GLU A CA 1
ATOM 712 C C . GLU A 1 88 ? 17.973 -6.983 3.921 1.00 96.06 88 GLU A C 1
ATOM 714 O O . GLU A 1 88 ? 17.007 -7.525 4.471 1.00 96.06 88 GLU A O 1
ATOM 719 N N . ASP A 1 89 ? 19.221 -7.138 4.367 1.00 93.12 89 ASP A N 1
ATOM 720 C CA . ASP A 1 89 ? 19.551 -7.773 5.645 1.00 93.12 89 ASP A CA 1
ATOM 721 C C . ASP A 1 89 ? 19.469 -6.785 6.828 1.00 93.12 89 ASP A C 1
ATOM 723 O O . ASP A 1 89 ? 19.231 -5.591 6.667 1.00 93.12 89 ASP A O 1
ATOM 727 N N . TYR A 1 90 ? 19.658 -7.275 8.058 1.00 94.19 90 TYR A N 1
ATOM 728 C CA . TYR A 1 90 ? 19.603 -6.416 9.251 1.00 94.19 90 TYR A CA 1
ATOM 729 C C . TYR A 1 90 ? 20.773 -5.430 9.379 1.00 94.19 90 TYR A C 1
ATOM 731 O O . TYR A 1 90 ? 20.696 -4.520 10.205 1.00 94.19 90 TYR A O 1
ATOM 739 N N . ASP A 1 91 ? 21.835 -5.608 8.595 1.00 95.38 91 ASP A N 1
ATOM 740 C CA . ASP A 1 91 ? 22.994 -4.719 8.560 1.00 95.38 91 ASP A CA 1
ATOM 741 C C . ASP A 1 91 ? 22.844 -3.632 7.473 1.00 95.38 91 ASP A C 1
ATOM 743 O O . ASP A 1 91 ? 23.725 -2.782 7.323 1.00 95.38 91 ASP A O 1
ATOM 747 N N . GLY A 1 92 ? 21.720 -3.627 6.743 1.00 9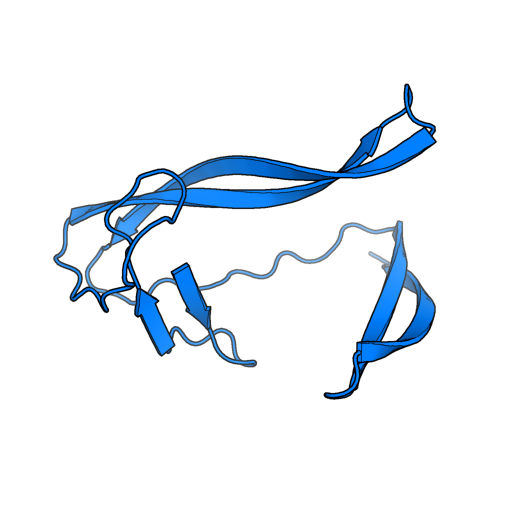1.19 92 GLY A N 1
ATOM 748 C CA . GLY A 1 92 ? 21.402 -2.669 5.686 1.00 91.19 92 GLY A CA 1
ATOM 749 C C . GLY A 1 92 ? 22.036 -2.995 4.333 1.00 91.19 92 GLY A C 1
ATOM 750 O O . GLY A 1 92 ? 22.033 -2.152 3.432 1.00 91.19 92 GLY A O 1
ATOM 751 N N . ASN A 1 93 ? 22.610 -4.192 4.161 1.00 93.44 93 ASN A N 1
ATOM 752 C CA . ASN A 1 93 ? 23.061 -4.630 2.844 1.00 93.44 93 ASN A CA 1
ATOM 753 C C . ASN A 1 93 ? 21.852 -5.112 2.054 1.00 93.44 93 ASN A C 1
ATOM 755 O O . ASN A 1 93 ? 21.116 -5.980 2.525 1.00 93.44 93 ASN A O 1
ATOM 759 N N . TYR A 1 94 ? 21.690 -4.611 0.832 1.00 92.44 94 TYR A N 1
ATOM 760 C CA . TYR A 1 94 ? 20.619 -5.052 -0.048 1.00 92.44 94 TYR A CA 1
ATOM 761 C C . TYR A 1 94 ? 21.143 -5.647 -1.355 1.00 92.44 94 TYR A C 1
ATOM 763 O O . TYR A 1 94 ? 22.239 -5.340 -1.827 1.00 92.44 94 TYR A O 1
ATOM 771 N N . THR A 1 95 ? 20.368 -6.565 -1.924 1.00 95.75 95 THR A N 1
ATOM 772 C CA . THR A 1 95 ? 20.578 -7.133 -3.258 1.00 95.75 95 THR A CA 1
ATOM 773 C C . THR A 1 95 ? 19.271 -7.074 -4.022 1.00 95.75 95 THR A C 1
ATOM 775 O O . THR A 1 95 ? 18.217 -7.396 -3.475 1.00 95.75 95 THR A O 1
ATOM 778 N N . GLU A 1 96 ? 19.359 -6.699 -5.295 1.00 95.12 96 GLU A N 1
ATOM 779 C CA . GLU A 1 96 ? 18.200 -6.515 -6.162 1.00 95.12 96 GLU A CA 1
ATOM 780 C C . GLU A 1 96 ? 18.323 -7.376 -7.414 1.00 95.12 96 GLU A C 1
ATOM 782 O O . GLU A 1 96 ? 19.419 -7.612 -7.929 1.00 95.12 96 GLU A O 1
ATOM 787 N N . ALA A 1 97 ? 17.186 -7.845 -7.910 1.00 94.38 97 ALA A N 1
ATOM 788 C CA . ALA A 1 97 ? 17.079 -8.524 -9.188 1.00 94.38 97 ALA A CA 1
ATOM 789 C C . ALA A 1 97 ? 15.842 -8.012 -9.918 1.00 94.38 97 ALA A C 1
ATOM 791 O O . ALA A 1 97 ? 14.768 -7.937 -9.324 1.00 94.38 97 ALA A O 1
ATOM 792 N N . PHE A 1 98 ? 16.002 -7.709 -11.203 1.00 93.38 98 PHE A N 1
ATOM 793 C CA . PHE A 1 98 ? 14.942 -7.200 -12.065 1.00 93.38 98 PHE A CA 1
ATOM 794 C C . PHE A 1 98 ? 14.758 -8.127 -13.262 1.00 93.38 98 PHE A C 1
ATOM 796 O O . PHE A 1 98 ? 15.718 -8.732 -13.749 1.00 93.38 98 PHE A O 1
ATOM 803 N N . THR A 1 99 ? 13.521 -8.256 -13.724 1.00 96.00 99 THR A N 1
ATOM 804 C CA . THR A 1 99 ? 13.193 -8.964 -14.958 1.00 96.00 99 THR A CA 1
ATOM 805 C C . THR A 1 99 ? 12.023 -8.301 -15.657 1.00 96.00 99 THR A C 1
ATOM 807 O O . THR A 1 99 ? 11.041 -7.928 -15.018 1.00 96.00 99 THR A O 1
ATOM 810 N N . ASP A 1 100 ? 12.086 -8.250 -16.982 1.00 95.06 100 ASP A N 1
ATOM 811 C CA . ASP A 1 100 ? 10.926 -7.899 -17.788 1.00 95.06 100 ASP A CA 1
ATOM 812 C C . ASP A 1 100 ? 9.937 -9.067 -17.827 1.00 95.06 100 ASP A C 1
ATOM 814 O O . ASP A 1 100 ? 10.315 -10.231 -18.003 1.00 95.06 100 ASP A O 1
ATOM 818 N N . ILE A 1 101 ? 8.654 -8.746 -17.701 1.00 93.69 101 ILE A N 1
ATOM 819 C CA . ILE A 1 101 ? 7.527 -9.640 -17.938 1.00 93.69 101 ILE A CA 1
ATOM 820 C C . ILE A 1 101 ? 6.640 -9.051 -19.033 1.00 93.69 101 ILE A C 1
ATOM 822 O O . ILE A 1 101 ? 6.465 -7.839 -19.141 1.00 93.69 101 ILE A O 1
ATOM 826 N N . THR A 1 102 ? 6.066 -9.916 -19.865 1.00 95.31 102 THR A N 1
ATOM 827 C CA . THR A 1 102 ? 5.071 -9.520 -20.868 1.00 95.31 102 THR A CA 1
ATOM 828 C C . THR A 1 102 ? 3.703 -10.007 -20.423 1.00 95.31 102 THR A C 1
ATOM 830 O O . THR A 1 102 ? 3.489 -11.211 -20.285 1.00 95.31 102 THR A O 1
ATOM 833 N N . VAL A 1 103 ? 2.782 -9.071 -20.220 1.00 92.25 103 VAL A N 1
ATOM 834 C CA . VAL A 1 103 ? 1.364 -9.348 -19.998 1.00 92.25 103 VAL A CA 1
ATOM 835 C C . VAL A 1 103 ? 0.680 -9.349 -21.361 1.00 92.25 103 VAL A C 1
ATOM 837 O O . VAL A 1 103 ? 0.790 -8.385 -22.119 1.00 92.25 103 VAL A O 1
ATOM 840 N N . VAL A 1 104 ? 0.027 -10.460 -21.690 1.00 91.25 104 VAL A N 1
ATOM 841 C CA . VAL A 1 104 ? -0.733 -10.648 -22.933 1.00 91.25 104 VAL A CA 1
ATOM 842 C C . VAL A 1 104 ? -2.233 -10.530 -22.646 1.00 91.25 104 VAL A C 1
ATOM 844 O O . VAL A 1 104 ? -2.634 -10.698 -21.497 1.00 91.25 104 VAL A O 1
ATOM 847 N N . GLU A 1 105 ? -3.031 -10.223 -23.674 1.00 80.31 105 GLU A N 1
ATOM 848 C CA . GLU A 1 105 ? -4.507 -10.277 -23.606 1.00 80.31 105 GLU A CA 1
ATOM 849 C C . GLU A 1 105 ? -5.053 -11.683 -23.320 1.00 80.31 105 GLU A C 1
ATOM 851 O O . GLU A 1 105 ? -4.416 -12.677 -23.753 1.00 80.31 105 GLU A O 1
#

Foldseek 3Di:
DWDADPVQHTDFDWDAPDPVRDDDIDTDDDDFFDKDWDWDWDFDQDPVVRDTDIDIDTDDIDGDHVDDDGDDDDDDDFDKDKDKDWDADPVGDIDMDIDIDGDDD

pLDDT: mean 89.46, std 4.64, range [73.75, 96.5]

Radius of gyration: 17.75 Å; chains: 1; bounding box: 44×32×42 Å

Secondary structure (DSSP, 8-state):
-EEE-TT--EEEEEE-SSTTS-S--EEPPP-TT-EEEEEEEEEEEETTTTEEEEEEEEEEEEE--SS-----PPPPPSEEEEEEEEEE-TTS-EEEEEEEEEE--

Sequence (105 aa):
MIKFDGYFELKSFWVFTGDDGTGAPREVTLEVGDTFTVYQLWQEYNADTEAWEFNYYLGDILTFSGEPFTVVAYEAFPGIYEVGISVEDYDGNYTEAFTDITVVE

=== Feature glossary ===
A reading guide for the features in this record.

Start from the sequence.

  · Sequence gives the chain of amino acids in standard one-letter code (A=alanine, C=cysteine, …, Y=tyrosine), read N→C. It is the only feature that is directly encoded by the gene; all structural features are derived from the folded form of this sequence.

Fold it, and you get atomic coordinates and the backbone conformation that goes with them.

  · Structure coordinates are given as an mmCIF _atom_site loop: one row per atom with element, residue name, chain id, sequence number, and x/y/z position in Å. Only the four main-chain atoms per residue are included here; side chains are omitted to keep the record compact.

  · Backbone dihedral angles. Every residue except chain termini has a φ (preceding-C → N → Cα → C) and a ψ (N → Cα → C → next-N). They are reported in degrees following the IUPAC sign convention. Secondary structure is essentially a statement about which (φ, ψ) basin each residue occupies.

  · Eight-state secondary structure (DSSP): H is the canonical α-helix, G the tighter 3₁₀-helix, I the wider π-helix; E/B are β-structure, T and S are turns and bends, and '-' is everything else. DSSP derives these from the pattern of main-chain N–H···O=C hydrogen bonds, not from the sequence.

  · SS3 is a coarse helix/strand/coil call (letters a/b/c) made by the P-SEA algorithm from inter-Cα distances and dihedrals. It is less detailed than DSSP but needs only Cα positions.

Summarize the fold with a handful of shape descriptors and a per-residue structural alphabet.

  · Radius of gyration (Rg) is the root-mean-square distance of Cα atoms from their centroid — a single number for overall size and compactness. A globular domain of N residues has Rg ≈ 2.2·N^0.38 Å; an extended or disordered chain has a much larger Rg. The Cα contact count is the number of residue pairs whose Cα atoms are within 8 Å and are more than four positions apart in sequence — a standard proxy for tertiary packing density. The bounding box is the smallest axis-aligned box enclosing all Cα atoms.

  · 3Di is Foldseek's structural alphabet. Each residue is assigned one of twenty discrete states based on how its Cα sits relative to its spatial (not sequential) neighbors. Aligning 3Di strings finds structural homologs roughly as well as full 3D superposition, but orders of magnitude faster.

  · Solvent-accessible surface area (SASA) is the area in Å² traced out by the centre of a 1.4 Å probe sphere (a water molecule) rolled over the protein's van der Waals surface (Shrake–Rupley / Lee–Richards construction). Buried residues have near-zero SASA; fully exposed residues can exceed 200 Å². The total SASA scales roughly with the number of surface residues.

Ask how reliable the model is.

  · For AlphaFold models, the B-factor field carries pLDDT — the model's own estimate of local accuracy on a 0–100 scale. Regions with pLDDT<50 should be treated as essentially unmodeled; they often correspond to intrinsically disordered segments.

  · For experimental (PDB) structures, the B-factor (temperature factor) quantifies the positional spread of each atom in the crystal — a combination of thermal vibration and static disorder — in units of Å². High B-factors mark flexible loops or poorly resolved regions; low B-factors mark the rigid, well-ordered core.

  · Predicted Aligned Error (PAE) is an AlphaFold confidence matrix: entry (i, j) is the expected error in the position of residue j, in ångströms, when the prediction is superimposed on the true structure at residue i. Low PAE within a block of residues means that block is internally rigid and well-predicted; high PAE between two blocks means their relative placement is uncertain even if each block individually is confident.

Place it in context: what it resembles, what it is annotated as, and how it looks.

  · Structural nearest neighbors (via Foldseek easy-search vs the PDB). Reported per hit: target PDB id, E-value, and alignment TM-score. A TM-score above ~0.5 is the conventional threshold for 'same fold'.

  · Functional annotations link the protein to curated databases. InterPro entries identify conserved domains and families by matching the sequence against member-database signatures (Pfam, PROSITE, CDD, …). Gene Ontology (GO) terms describe molecular function, biological process, and cellular component in a controlled vocabulary. CATH places the structure in a hierarchical fold classification (Class/Architecture/Topology/Homologous-superfamily). The organism is the source species.

  · The contact map is a binary N×N matrix image: pixel (i, j) is dark where Cα_i and Cα_j are within 8 Å and |i−j|>4. Because the |i−j|>4 filter removes local helical contacts, off-diagonal stripes parallel to the main diagonal indicate parallel β-sheets; stripes perpendicular to it indicate antiparallel β-sheets. The Ramachandran plot scatters every residue's (φ, ψ) pair against the sterically allowed regions. The PAE heatmap renders the predicted-aligned-error matrix.

  · Six rendered views show the 3D structure from the faces of a cube — i.e. along ±x, ±y, ±z. Rendering representation is drawn randomly per protein from cartoon (secondary-structure ribbons), sticks (backbone bonds), or molecular surface; coloring is either N→C rainbow (blue at the N-terminus through red at the C-terminus) or one color per chain.